Protein AF-A0A4S5JG42-F1 (afdb_monomer_lite)

Radius of gyration: 15.04 Å; chains: 1; bounding box: 34×26×41 Å

Sequence (63 aa):
MLILKRQVGQKLYIGQGVMIEVLGVSGYGKKSQVRIGITAPREVAVNREEIYLRIQEKLSGNQ

Foldseek 3Di:
DDDDDDDAQDWDDDPPFKIKGFPDWDDDDPPIDTDIDIGGDPVDDDDDPVVVVVVVVVVVDPD

pLDDT: mean 90.44, std 9.62, range [51.19, 97.5]

Structure (mmCIF, N/CA/C/O backbone):
data_AF-A0A4S5JG42-F1
#
_entry.id   AF-A0A4S5JG42-F1
#
loop_
_atom_site.group_PDB
_atom_site.id
_atom_site.type_symbol
_atom_site.label_atom_id
_atom_site.label_alt_id
_atom_site.label_comp_id
_atom_site.label_asym_id
_atom_site.label_entity_id
_atom_site.label_seq_id
_atom_site.pdbx_PDB_ins_code
_atom_site.Cartn_x
_atom_site.Cartn_y
_atom_site.Cartn_z
_atom_site.occupancy
_atom_site.B_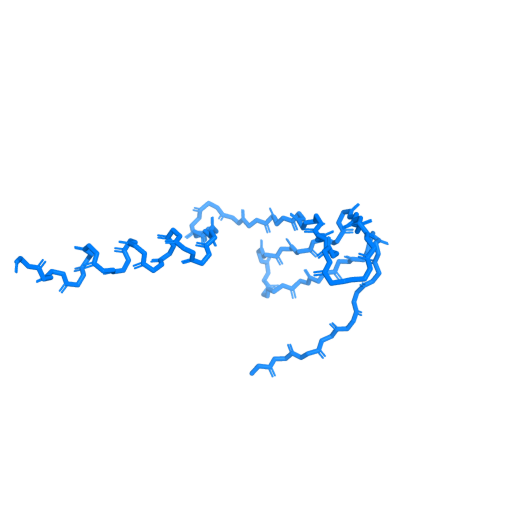iso_or_equiv
_atom_site.auth_seq_id
_atom_site.auth_comp_id
_atom_site.auth_asym_id
_atom_site.auth_atom_id
_atom_site.pdbx_PDB_model_num
ATOM 1 N N . MET A 1 1 ? 5.192 -10.235 10.221 1.00 84.38 1 MET A N 1
ATOM 2 C CA . MET A 1 1 ? 5.571 -9.367 9.082 1.00 84.38 1 MET A CA 1
ATOM 3 C C . MET A 1 1 ? 5.797 -10.246 7.859 1.00 84.38 1 MET A C 1
ATOM 5 O O . MET A 1 1 ? 6.607 -11.157 7.945 1.00 84.38 1 MET A O 1
ATOM 9 N N . LEU A 1 2 ? 5.060 -10.018 6.766 1.00 93.88 2 LEU A N 1
ATOM 10 C CA . LEU A 1 2 ? 5.226 -10.721 5.483 1.00 93.88 2 LEU A CA 1
ATOM 11 C C . LEU A 1 2 ? 5.974 -9.801 4.505 1.00 93.88 2 LEU A C 1
ATOM 13 O O . LEU A 1 2 ? 5.618 -8.631 4.394 1.00 93.88 2 LEU A O 1
ATOM 17 N N . ILE A 1 3 ? 6.998 -10.307 3.811 1.00 94.56 3 ILE A N 1
ATOM 18 C CA . ILE A 1 3 ? 7.883 -9.502 2.951 1.00 94.56 3 ILE A CA 1
ATOM 19 C C . ILE A 1 3 ? 7.767 -9.987 1.508 1.00 94.56 3 ILE A C 1
ATOM 21 O O . ILE A 1 3 ? 8.018 -11.155 1.224 1.00 94.56 3 ILE A O 1
ATOM 25 N N . LEU A 1 4 ? 7.415 -9.087 0.588 1.00 94.75 4 LEU A N 1
ATOM 26 C CA . LEU A 1 4 ? 7.226 -9.385 -0.833 1.00 94.75 4 LEU A CA 1
ATOM 27 C C . LEU A 1 4 ? 7.816 -8.257 -1.688 1.00 94.75 4 LEU A C 1
ATOM 29 O O . LEU A 1 4 ? 7.763 -7.090 -1.308 1.00 94.75 4 LEU A O 1
ATOM 33 N N . LYS A 1 5 ? 8.335 -8.588 -2.876 1.00 93.50 5 LYS A N 1
ATOM 34 C CA . LYS A 1 5 ? 8.726 -7.596 -3.893 1.00 93.50 5 LYS A CA 1
ATOM 35 C C . LYS A 1 5 ? 7.605 -7.460 -4.914 1.00 93.50 5 LYS A C 1
ATOM 37 O O . LYS A 1 5 ? 7.180 -8.471 -5.478 1.00 93.50 5 LYS A O 1
ATOM 42 N N . ARG A 1 6 ? 7.125 -6.238 -5.150 1.00 95.38 6 ARG A N 1
ATOM 43 C CA . ARG A 1 6 ? 6.131 -5.908 -6.183 1.00 95.38 6 ARG A CA 1
ATOM 44 C C . ARG A 1 6 ? 6.744 -4.954 -7.205 1.00 95.38 6 ARG A C 1
ATOM 46 O O . ARG A 1 6 ? 7.440 -4.016 -6.827 1.00 95.38 6 ARG A O 1
ATOM 53 N N . GLN A 1 7 ? 6.506 -5.222 -8.484 1.00 94.38 7 GLN A N 1
ATOM 54 C CA . GLN A 1 7 ? 6.819 -4.299 -9.578 1.00 94.38 7 GLN A CA 1
ATOM 55 C C . GLN A 1 7 ? 5.661 -3.319 -9.802 1.00 94.38 7 GLN A C 1
ATOM 57 O O . GLN A 1 7 ? 4.553 -3.540 -9.314 1.00 94.38 7 GLN A O 1
ATOM 62 N N . VAL A 1 8 ? 5.910 -2.245 -10.553 1.00 96.44 8 VAL A N 1
ATOM 63 C CA . VAL A 1 8 ? 4.863 -1.300 -10.970 1.00 96.44 8 VAL A CA 1
ATOM 64 C C . VAL A 1 8 ? 3.762 -2.045 -11.738 1.00 96.44 8 VAL A C 1
ATOM 66 O O . VAL A 1 8 ? 4.056 -2.892 -12.577 1.00 96.44 8 VAL A O 1
ATOM 69 N N . GLY A 1 9 ? 2.501 -1.766 -11.407 1.00 96.25 9 GLY A N 1
ATOM 70 C CA . GLY A 1 9 ? 1.309 -2.449 -11.918 1.00 96.25 9 GLY A CA 1
ATOM 71 C C . GLY A 1 9 ? 0.956 -3.752 -11.192 1.00 96.25 9 GLY A C 1
ATOM 72 O O . GLY A 1 9 ? -0.113 -4.315 -11.429 1.00 96.25 9 GLY A O 1
ATOM 73 N N . GLN A 1 10 ? 1.810 -4.256 -10.292 1.00 97.38 10 GLN A N 1
ATOM 74 C CA . GLN A 1 10 ? 1.480 -5.451 -9.516 1.00 97.38 10 GLN A CA 1
ATOM 75 C C . GLN A 1 10 ? 0.597 -5.119 -8.315 1.00 97.38 10 GLN A C 1
ATOM 77 O O . GLN A 1 10 ? 0.793 -4.116 -7.621 1.00 97.38 10 GLN A O 1
ATOM 82 N N . LYS A 1 11 ? -0.341 -6.032 -8.050 1.00 96.94 11 LYS A N 1
ATOM 83 C CA . LYS A 1 11 ? -1.330 -5.929 -6.978 1.00 96.94 11 LYS A CA 1
ATOM 84 C C . LYS A 1 11 ? -1.059 -6.939 -5.867 1.00 96.94 11 LYS A C 1
ATOM 86 O O . LYS A 1 11 ? -0.499 -8.015 -6.098 1.00 96.94 11 LYS A O 1
ATOM 91 N N . LEU A 1 12 ? -1.466 -6.575 -4.661 1.00 96.38 12 LEU A N 1
ATOM 92 C CA . LEU A 1 12 ? -1.511 -7.416 -3.473 1.00 96.38 12 LEU A CA 1
ATOM 93 C C . LEU A 1 12 ? -2.907 -7.295 -2.864 1.00 96.38 12 LEU A C 1
ATOM 95 O O . LEU A 1 12 ? -3.429 -6.192 -2.739 1.00 96.38 12 LEU A O 1
ATOM 99 N N . TYR A 1 13 ? -3.486 -8.419 -2.462 1.00 95.88 13 TYR A N 1
ATOM 100 C CA . TYR A 1 13 ? -4.791 -8.461 -1.810 1.00 95.88 13 TYR A CA 1
ATOM 101 C C . TYR A 1 13 ? -4.627 -8.839 -0.338 1.00 95.88 13 TYR A C 1
ATOM 103 O O . TYR A 1 13 ? -3.824 -9.715 -0.007 1.00 95.88 13 TYR A O 1
ATOM 111 N N . ILE A 1 14 ? -5.382 -8.176 0.536 1.00 95.06 14 ILE A N 1
ATOM 112 C CA . ILE A 1 14 ? -5.456 -8.465 1.970 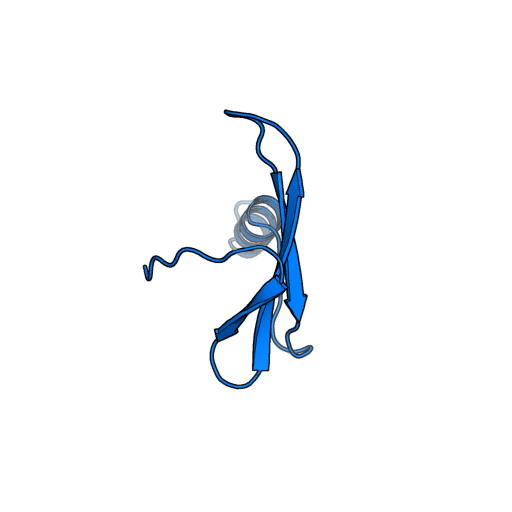1.00 95.06 14 ILE A CA 1
ATOM 113 C C . ILE A 1 14 ? -6.923 -8.748 2.309 1.00 95.06 14 ILE A C 1
ATOM 115 O O . ILE A 1 14 ? -7.792 -7.884 2.170 1.00 95.06 14 ILE A O 1
ATOM 119 N N . GLY A 1 15 ? -7.199 -9.975 2.758 1.00 93.38 15 GLY A N 1
ATOM 120 C CA . GLY A 1 15 ? -8.565 -10.438 3.000 1.00 93.38 15 GLY A CA 1
ATOM 121 C C . GLY A 1 15 ? -9.421 -10.382 1.730 1.00 93.38 15 GLY A C 1
ATOM 122 O O . GLY A 1 15 ? -8.942 -10.694 0.642 1.00 93.38 15 GLY A O 1
ATOM 123 N N . GLN A 1 16 ? -10.686 -9.981 1.877 1.00 89.56 16 GLN A N 1
ATOM 124 C CA . GLN A 1 16 ? -11.649 -9.887 0.768 1.00 89.56 16 GLN A CA 1
ATOM 125 C C . GLN A 1 16 ? -11.972 -8.444 0.345 1.00 89.56 16 GLN A C 1
ATOM 127 O O . GLN A 1 16 ? -12.717 -8.243 -0.608 1.00 89.56 16 GLN A O 1
ATOM 132 N N . GLY A 1 17 ? -11.429 -7.440 1.042 1.00 91.88 17 GLY A N 1
ATOM 133 C CA . GLY A 1 17 ? -11.820 -6.038 0.850 1.00 91.88 17 GLY A CA 1
ATOM 134 C C . GLY A 1 17 ? -10.683 -5.086 0.496 1.00 91.88 17 GLY A C 1
ATOM 135 O O . GLY A 1 17 ? -10.948 -4.007 -0.025 1.00 91.88 17 GLY A O 1
ATOM 136 N N . VAL A 1 18 ? -9.424 -5.446 0.760 1.00 96.50 18 VAL A N 1
ATOM 137 C CA . VAL A 1 18 ? -8.302 -4.516 0.595 1.00 96.50 18 VAL A CA 1
ATOM 138 C C . VAL A 1 18 ? -7.412 -4.948 -0.562 1.00 96.50 18 VAL A C 1
ATOM 140 O O . VAL A 1 18 ? -6.950 -6.087 -0.625 1.00 96.50 18 VAL A O 1
ATOM 143 N N . MET A 1 19 ? -7.140 -4.011 -1.462 1.00 97.00 19 MET A N 1
ATOM 144 C CA . MET A 1 19 ? -6.236 -4.165 -2.594 1.00 97.00 19 MET A CA 1
ATOM 145 C C . MET A 1 19 ? -5.193 -3.050 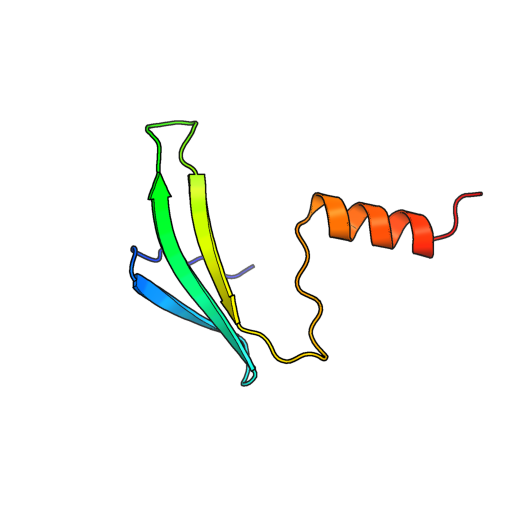-2.561 1.00 97.00 19 MET A C 1
ATOM 147 O O . MET A 1 19 ? -5.523 -1.877 -2.390 1.00 97.00 19 MET A O 1
ATOM 151 N N . ILE A 1 20 ? -3.930 -3.430 -2.712 1.00 96.88 20 ILE A N 1
ATOM 152 C CA . ILE A 1 20 ? -2.783 -2.530 -2.775 1.00 96.88 20 ILE A CA 1
ATOM 153 C C . ILE A 1 20 ? -2.141 -2.680 -4.150 1.00 96.88 20 ILE A C 1
ATOM 155 O O . ILE A 1 20 ? -1.837 -3.794 -4.575 1.00 96.88 20 ILE A O 1
ATOM 159 N N . GLU A 1 21 ? -1.881 -1.567 -4.821 1.00 97.38 21 GLU A N 1
ATOM 160 C CA . GLU A 1 21 ? -1.255 -1.514 -6.139 1.00 97.38 21 GLU A CA 1
ATOM 161 C C . GLU A 1 21 ? -0.027 -0.608 -6.116 1.00 97.38 21 GLU A C 1
ATOM 163 O O . GLU A 1 21 ? -0.064 0.508 -5.595 1.00 97.38 21 GLU A O 1
ATOM 168 N N . VAL A 1 22 ? 1.073 -1.064 -6.713 1.00 97.19 22 VAL A N 1
ATOM 169 C CA . VAL A 1 22 ? 2.237 -0.201 -6.939 1.00 97.19 22 VAL A CA 1
ATOM 170 C C . VAL A 1 22 ? 2.010 0.576 -8.229 1.00 97.19 22 VAL A C 1
ATOM 172 O O . VAL A 1 22 ? 2.162 0.038 -9.320 1.00 97.19 22 VAL A O 1
ATOM 175 N N . LEU A 1 23 ? 1.662 1.852 -8.114 1.00 96.81 23 LEU A N 1
ATOM 176 C CA . LEU A 1 23 ? 1.349 2.709 -9.261 1.00 96.81 23 LEU A CA 1
ATOM 177 C C . LEU A 1 23 ? 2.603 3.249 -9.951 1.00 96.81 23 LEU A C 1
ATOM 179 O O . LEU A 1 23 ? 2.566 3.602 -11.124 1.00 96.81 23 LEU A O 1
ATOM 183 N N . GLY A 1 24 ? 3.715 3.349 -9.228 1.00 95.38 24 GLY A N 1
ATOM 184 C CA . GLY A 1 24 ? 4.956 3.866 -9.783 1.00 95.38 24 GLY A CA 1
ATOM 185 C C . GLY A 1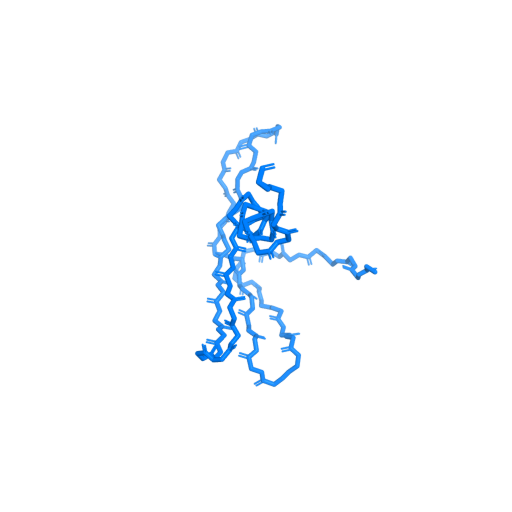 24 ? 6.064 3.945 -8.751 1.00 95.38 24 GLY A C 1
ATOM 186 O O . GLY A 1 24 ? 5.820 3.923 -7.545 1.00 95.38 24 GLY A O 1
ATOM 187 N N . VAL A 1 25 ? 7.288 4.063 -9.242 1.00 93.25 25 VAL A N 1
ATOM 188 C CA . VAL A 1 25 ? 8.463 4.361 -8.429 1.00 93.25 25 VAL A CA 1
ATOM 189 C C . VAL A 1 25 ? 9.142 5.563 -9.065 1.00 93.25 25 VAL A C 1
ATOM 191 O O . VAL A 1 25 ? 9.401 5.560 -10.266 1.00 93.25 25 VAL A O 1
ATOM 194 N N . SER A 1 26 ? 9.395 6.590 -8.265 1.00 91.69 26 SER A N 1
ATOM 195 C CA . SER A 1 26 ? 9.998 7.843 -8.706 1.00 91.69 26 SER A CA 1
ATOM 196 C C . SER A 1 26 ? 11.234 8.152 -7.871 1.00 91.69 26 SER A C 1
ATOM 198 O O . SER A 1 26 ? 11.257 7.903 -6.670 1.00 91.69 26 SER A O 1
ATOM 200 N N . GLY A 1 27 ? 12.249 8.751 -8.491 1.00 88.19 27 GLY A N 1
ATOM 201 C CA . GLY A 1 27 ? 13.512 9.100 -7.833 1.00 88.19 27 GLY A CA 1
ATOM 202 C C . GLY A 1 27 ? 14.622 8.070 -8.054 1.00 88.19 27 GLY A C 1
ATOM 203 O O . GLY A 1 27 ? 14.429 7.050 -8.709 1.00 88.19 27 GLY A O 1
ATOM 204 N N . TYR A 1 28 ? 15.814 8.362 -7.528 1.00 78.25 28 TYR A N 1
ATOM 205 C CA . TYR A 1 28 ? 17.011 7.533 -7.692 1.00 78.25 28 TYR A CA 1
ATOM 206 C C . TYR A 1 28 ? 17.737 7.350 -6.350 1.00 78.25 28 TYR A C 1
ATOM 208 O O . TYR A 1 28 ? 17.813 8.274 -5.532 1.00 78.25 28 TYR A O 1
ATOM 216 N N . GLY A 1 29 ? 18.268 6.149 -6.103 1.00 79.62 29 GLY A N 1
ATOM 217 C CA . GLY A 1 29 ? 19.012 5.818 -4.883 1.00 79.62 29 GLY A CA 1
ATOM 218 C C . GLY A 1 29 ? 18.185 5.954 -3.596 1.00 79.62 29 GLY A C 1
ATOM 219 O O . GLY A 1 29 ? 17.085 5.418 -3.486 1.00 79.62 29 GLY A O 1
ATOM 220 N N . LYS A 1 30 ? 18.713 6.686 -2.605 1.00 74.81 30 LYS A N 1
ATOM 221 C CA . LYS A 1 30 ? 18.110 6.840 -1.262 1.00 74.81 30 LYS A CA 1
ATOM 222 C C . LYS A 1 30 ? 16.814 7.664 -1.224 1.00 74.81 30 LYS A C 1
ATOM 224 O O . LYS A 1 30 ? 16.161 7.695 -0.189 1.00 74.81 30 LYS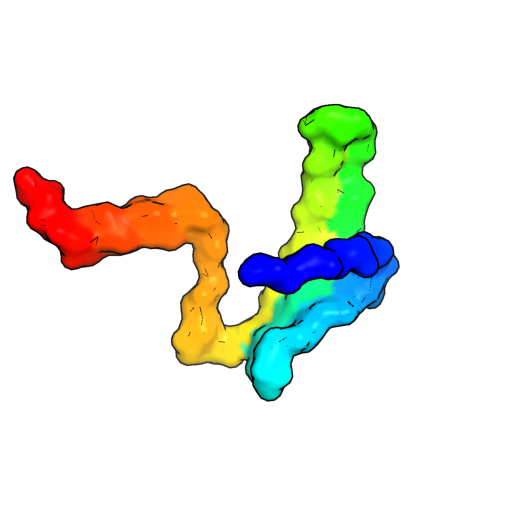 A O 1
ATOM 229 N N . LYS A 1 31 ? 16.449 8.343 -2.317 1.00 81.69 31 LYS A N 1
ATOM 230 C CA . LYS A 1 31 ? 15.225 9.163 -2.420 1.00 81.69 31 LYS A CA 1
ATOM 231 C C . LYS A 1 31 ? 14.156 8.508 -3.299 1.00 81.69 31 LYS A C 1
ATOM 233 O O . LYS A 1 31 ? 13.361 9.206 -3.920 1.00 81.69 31 LYS A O 1
ATOM 238 N N . SER A 1 32 ? 14.169 7.179 -3.393 1.00 89.69 32 SER A N 1
ATOM 239 C CA . SER A 1 32 ? 13.122 6.447 -4.096 1.00 89.69 32 SER A CA 1
ATOM 240 C C . SER A 1 32 ? 11.799 6.599 -3.347 1.00 89.69 32 SER A C 1
ATOM 242 O O . SER A 1 32 ? 11.684 6.230 -2.179 1.00 89.69 32 SER A O 1
ATOM 244 N N . GLN A 1 33 ? 10.813 7.179 -4.017 1.00 91.19 33 GLN A N 1
ATOM 245 C CA . GLN A 1 33 ? 9.443 7.297 -3.551 1.00 91.19 33 GLN A CA 1
ATOM 246 C C . GLN A 1 33 ? 8.585 6.308 -4.325 1.00 91.19 33 GLN A C 1
ATOM 248 O O . GLN A 1 33 ? 8.649 6.231 -5.551 1.00 91.19 33 GLN A O 1
ATOM 253 N N . VAL A 1 34 ? 7.750 5.567 -3.609 1.00 94.31 34 VAL A N 1
ATOM 254 C CA . VAL A 1 34 ? 6.817 4.621 -4.216 1.00 94.31 34 VAL A CA 1
ATOM 255 C C . VAL A 1 34 ? 5.428 5.234 -4.176 1.00 94.31 34 VAL A C 1
ATOM 257 O O . VAL A 1 34 ? 4.947 5.642 -3.119 1.00 94.31 34 VAL A O 1
ATOM 260 N N . ARG A 1 35 ? 4.770 5.296 -5.331 1.00 95.06 35 ARG A N 1
ATOM 261 C CA . ARG A 1 35 ? 3.358 5.653 -5.417 1.00 95.06 35 ARG A CA 1
ATOM 262 C C . ARG A 1 35 ? 2.542 4.382 -5.213 1.00 95.06 35 ARG A C 1
ATOM 264 O O . ARG A 1 35 ? 2.627 3.457 -6.016 1.00 95.06 35 ARG A O 1
ATOM 271 N N . ILE A 1 36 ? 1.760 4.350 -4.141 1.00 96.62 36 ILE A N 1
ATOM 272 C CA . ILE A 1 36 ? 0.941 3.200 -3.755 1.00 96.62 36 ILE A CA 1
ATOM 273 C C . ILE A 1 36 ? -0.530 3.599 -3.872 1.00 96.62 36 ILE A C 1
ATOM 275 O O . ILE A 1 36 ? -0.946 4.608 -3.305 1.00 96.62 36 ILE A O 1
ATOM 279 N N . GLY A 1 37 ? -1.299 2.823 -4.628 1.00 96.94 37 GLY A N 1
ATOM 280 C CA . GLY A 1 37 ? -2.756 2.868 -4.640 1.00 96.94 37 GLY A CA 1
ATOM 281 C C . GLY A 1 37 ? -3.296 1.896 -3.599 1.00 96.94 37 GLY A C 1
ATOM 282 O O . GLY A 1 37 ? -2.818 0.768 -3.509 1.00 96.94 37 GLY A O 1
ATOM 283 N N . ILE A 1 38 ? -4.269 2.330 -2.802 1.00 97.50 38 ILE A N 1
ATOM 284 C CA . ILE A 1 38 ? -4.950 1.477 -1.826 1.00 97.50 38 ILE A CA 1
ATOM 285 C C . ILE A 1 38 ? -6.446 1.603 -2.082 1.00 97.50 38 ILE A C 1
ATOM 287 O O . ILE A 1 38 ? -6.989 2.706 -2.106 1.00 97.50 38 ILE A O 1
ATOM 291 N N . THR A 1 39 ? -7.107 0.471 -2.274 1.00 96.94 39 THR A N 1
ATOM 292 C CA . THR A 1 39 ? -8.562 0.363 -2.330 1.00 96.94 39 THR A CA 1
ATOM 293 C C . THR A 1 39 ? -9.003 -0.477 -1.150 1.00 96.94 39 THR A C 1
ATOM 295 O O . THR A 1 39 ? -8.523 -1.592 -0.971 1.00 96.94 39 THR A O 1
ATOM 298 N N . ALA A 1 40 ? -9.889 0.072 -0.333 1.00 97.00 40 ALA A N 1
ATOM 299 C CA . ALA A 1 40 ? -10.431 -0.580 0.846 1.00 97.00 40 ALA A CA 1
ATOM 300 C C . ALA A 1 40 ? -11.903 -0.168 1.007 1.00 97.00 40 ALA A C 1
ATOM 302 O O . ALA A 1 40 ? -12.285 0.907 0.526 1.00 97.00 40 ALA A O 1
ATOM 303 N N . PRO A 1 41 ? -12.741 -0.997 1.648 1.00 96.12 41 PRO A N 1
ATOM 304 C CA . PRO A 1 41 ? -14.114 -0.631 1.957 1.00 96.12 41 PRO A CA 1
ATOM 305 C C . PRO A 1 41 ? -14.148 0.478 3.021 1.00 96.12 41 PRO A C 1
ATOM 307 O O . PRO A 1 41 ? -13.158 0.729 3.711 1.00 96.12 41 PRO A O 1
ATOM 310 N N . ARG A 1 42 ? -15.290 1.166 3.148 1.00 93.62 42 ARG A N 1
ATOM 311 C CA . ARG A 1 42 ? -15.408 2.384 3.974 1.00 93.62 42 ARG A CA 1
ATOM 312 C C . ARG A 1 42 ? -15.195 2.133 5.465 1.00 93.62 42 ARG A C 1
ATOM 314 O O . ARG A 1 42 ? -14.776 3.051 6.162 1.00 93.62 42 ARG A O 1
ATOM 321 N N . GLU A 1 43 ? -15.476 0.926 5.947 1.00 93.44 43 GLU A N 1
ATOM 322 C CA . GLU A 1 43 ? -15.228 0.557 7.342 1.00 93.44 43 GLU A CA 1
ATOM 323 C C . GLU A 1 43 ? -13.734 0.429 7.687 1.00 93.44 43 GLU A C 1
ATOM 325 O O . GLU A 1 43 ? -13.372 0.488 8.862 1.00 93.44 43 GLU A O 1
ATOM 330 N N . VAL A 1 44 ? -12.854 0.271 6.691 1.00 94.00 44 VAL A N 1
ATOM 331 C CA . VAL A 1 44 ? -11.412 0.122 6.907 1.00 94.00 44 VAL A CA 1
ATOM 332 C C . VAL A 1 44 ? -10.734 1.480 6.758 1.00 94.00 44 VAL A C 1
ATOM 334 O O . VAL A 1 44 ? -10.560 2.000 5.656 1.00 94.00 44 VAL A O 1
ATOM 337 N N . ALA A 1 45 ? -10.303 2.049 7.883 1.00 93.00 45 ALA A N 1
ATOM 338 C CA . ALA A 1 45 ? -9.530 3.284 7.888 1.00 93.00 45 ALA A CA 1
ATOM 339 C C . ALA A 1 45 ? -8.129 3.061 7.290 1.00 93.00 45 ALA A C 1
ATOM 341 O O . ALA A 1 45 ? -7.356 2.234 7.772 1.00 93.00 45 ALA A O 1
ATOM 342 N N . VAL A 1 46 ? -7.781 3.845 6.267 1.00 94.31 46 VAL A N 1
ATOM 343 C CA . VAL A 1 46 ? -6.457 3.840 5.632 1.00 94.31 46 VAL A CA 1
ATOM 344 C C . VAL A 1 46 ? -5.777 5.169 5.930 1.00 94.31 46 VAL A C 1
ATOM 346 O O . VAL A 1 46 ? -6.172 6.208 5.407 1.00 94.31 46 VAL A O 1
ATOM 349 N N . ASN A 1 47 ? -4.747 5.137 6.771 1.00 94.12 47 ASN A N 1
ATOM 350 C CA . ASN A 1 47 ? -4.015 6.323 7.204 1.00 94.12 47 ASN A CA 1
ATOM 351 C C . ASN A 1 47 ? -2.519 6.154 6.947 1.00 94.12 47 ASN A C 1
ATOM 353 O O . ASN A 1 47 ? -1.998 5.040 6.962 1.00 94.12 47 ASN A O 1
ATOM 357 N N . ARG A 1 48 ? -1.820 7.275 6.747 1.00 94.38 48 ARG A N 1
ATOM 358 C CA . ARG A 1 48 ? -0.355 7.292 6.814 1.00 94.38 48 ARG A CA 1
ATOM 359 C C . ARG A 1 48 ? 0.091 7.125 8.265 1.00 94.38 48 ARG A C 1
ATOM 361 O O . ARG A 1 48 ? -0.647 7.511 9.171 1.00 94.38 48 ARG A O 1
ATOM 368 N N . GLU A 1 49 ? 1.275 6.565 8.477 1.00 92.88 49 GLU A N 1
ATOM 369 C CA . GLU A 1 49 ? 1.789 6.237 9.812 1.00 92.88 49 GLU A CA 1
ATOM 370 C C . GLU A 1 49 ? 1.784 7.449 10.751 1.00 92.88 49 GLU A C 1
ATOM 372 O O . GLU A 1 49 ? 1.256 7.365 11.858 1.00 92.88 49 GLU A O 1
ATOM 377 N N . GLU A 1 50 ? 2.262 8.603 10.285 1.00 93.12 50 GLU A N 1
ATOM 378 C CA . GLU A 1 50 ? 2.324 9.829 11.081 1.00 93.12 50 GLU A CA 1
ATOM 379 C C . GLU A 1 50 ? 0.938 10.317 11.526 1.00 93.12 50 GLU A C 1
ATOM 381 O O . GLU A 1 50 ? 0.773 10.867 12.615 1.00 93.12 50 GLU A O 1
ATOM 386 N N . ILE A 1 51 ? -0.084 10.083 10.700 1.00 93.38 51 ILE A N 1
ATOM 387 C CA . ILE A 1 51 ? -1.468 10.434 11.020 1.00 93.38 51 ILE A CA 1
ATOM 388 C C . ILE A 1 51 ? -2.067 9.399 11.969 1.00 93.38 51 ILE A C 1
ATOM 390 O O . ILE A 1 51 ? -2.745 9.771 12.925 1.00 93.38 51 ILE A O 1
ATOM 394 N N . TYR A 1 52 ? -1.793 8.114 11.739 1.00 93.00 52 TYR A N 1
ATOM 395 C CA . TYR A 1 52 ? -2.250 7.025 12.597 1.00 93.00 52 TYR A CA 1
ATOM 396 C C . TYR A 1 52 ? -1.723 7.171 14.029 1.00 93.00 52 TYR A C 1
ATOM 398 O O . TYR A 1 52 ? -2.516 7.143 14.970 1.00 93.00 52 TYR A O 1
ATOM 406 N N . LEU A 1 53 ? -0.414 7.393 14.186 1.00 92.25 53 LEU A N 1
ATOM 407 C CA . LEU A 1 53 ? 0.223 7.602 15.488 1.00 92.25 53 LEU A CA 1
ATOM 408 C C . LEU A 1 53 ? -0.372 8.817 16.201 1.00 92.25 53 LEU A C 1
ATOM 410 O O . LEU A 1 53 ? -0.783 8.711 17.351 1.00 92.25 53 LEU A O 1
ATOM 414 N N . ARG A 1 54 ? -0.546 9.938 15.490 1.00 92.31 54 ARG A N 1
ATOM 415 C CA . ARG A 1 54 ? -1.155 11.143 16.067 1.00 92.31 54 ARG A CA 1
ATOM 416 C C . ARG A 1 54 ? -2.606 10.933 16.515 1.00 92.31 54 ARG A C 1
ATOM 418 O O . ARG A 1 54 ? -3.040 11.532 17.498 1.00 92.31 54 ARG A O 1
ATOM 425 N N . ILE A 1 55 ? -3.387 10.146 15.775 1.00 89.69 55 ILE A N 1
ATOM 426 C CA . ILE A 1 55 ? -4.765 9.803 16.157 1.0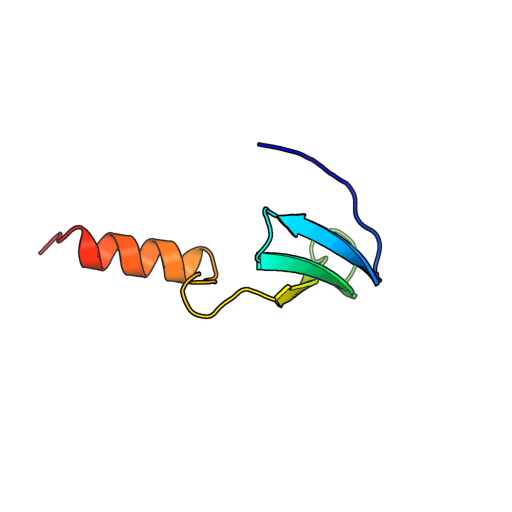0 89.69 55 ILE A CA 1
ATOM 427 C C . ILE A 1 55 ? -4.754 8.926 17.414 1.00 89.69 55 ILE A C 1
ATOM 429 O O . ILE A 1 55 ? -5.525 9.191 18.334 1.00 89.69 55 ILE A O 1
ATOM 433 N N . GLN A 1 56 ? -3.860 7.936 17.474 1.00 87.44 56 GLN A N 1
ATOM 434 C CA . GLN A 1 56 ? -3.674 7.071 18.641 1.00 87.44 56 GLN A CA 1
ATOM 435 C C . GLN A 1 56 ? -3.285 7.871 19.888 1.00 87.44 56 GLN A C 1
ATOM 437 O O . GLN A 1 56 ? -3.963 7.743 20.898 1.00 87.44 56 GLN A O 1
ATOM 442 N N . GLU A 1 57 ? -2.292 8.763 19.802 1.00 87.44 57 GLU A N 1
ATOM 443 C CA . GLU A 1 57 ? -1.856 9.604 20.931 1.00 87.44 57 GLU A CA 1
ATOM 444 C C . GLU A 1 57 ? -2.989 10.474 21.493 1.00 87.44 57 GLU A C 1
ATOM 446 O O . GLU A 1 57 ? -3.142 10.616 22.707 1.00 87.44 57 GLU A O 1
ATOM 451 N N . LYS A 1 58 ? -3.824 11.034 20.607 1.00 82.00 58 LYS A N 1
ATOM 452 C CA . LYS A 1 58 ? -5.006 11.811 21.009 1.00 82.00 58 LYS A CA 1
ATOM 453 C C . LYS A 1 58 ? -6.075 10.950 21.677 1.00 82.00 58 LYS A C 1
ATOM 455 O O . LYS A 1 58 ? -6.727 11.416 22.605 1.00 82.00 58 LYS A O 1
ATOM 460 N N . LEU A 1 59 ? -6.282 9.728 21.190 1.00 79.44 59 LEU A N 1
ATOM 461 C CA . LEU A 1 59 ? -7.251 8.783 21.750 1.00 79.44 59 LEU A CA 1
ATOM 462 C C . LEU A 1 59 ? -6.778 8.198 23.087 1.00 79.44 59 LEU A C 1
ATOM 464 O O . LEU A 1 59 ? -7.610 7.914 23.943 1.00 79.44 59 LEU A O 1
ATOM 468 N N . SER A 1 60 ? -5.464 8.046 23.282 1.00 75.31 60 SER A N 1
ATOM 469 C CA . SER A 1 60 ? -4.871 7.509 24.510 1.00 75.31 60 SER A CA 1
ATOM 470 C C . SER A 1 60 ? -4.772 8.519 25.658 1.00 75.31 60 SER A C 1
ATOM 472 O O . SER A 1 60 ? -4.375 8.135 26.751 1.00 75.31 60 SER A O 1
ATOM 474 N N . GLY A 1 61 ? -5.163 9.782 25.453 1.00 61.88 61 GLY A N 1
ATOM 475 C CA . GLY A 1 61 ? -5.482 10.695 26.552 1.00 61.88 61 GLY A CA 1
ATOM 476 C C . GLY A 1 61 ? -4.326 11.049 27.491 1.00 61.88 61 GLY A C 1
ATOM 477 O O . GLY A 1 61 ? -4.515 11.012 28.702 1.00 61.88 61 GLY A O 1
ATOM 478 N N . ASN A 1 62 ? -3.169 11.463 26.968 1.00 53.56 62 ASN A N 1
ATOM 479 C CA . ASN A 1 62 ? -2.280 12.309 27.770 1.00 53.56 62 ASN A CA 1
ATOM 480 C C . ASN A 1 62 ? -2.786 13.754 27.684 1.00 53.56 62 ASN A C 1
ATOM 482 O O . ASN A 1 62 ? -2.535 14.452 26.698 1.00 53.56 62 ASN A O 1
ATOM 486 N N . GLN A 1 63 ? -3.570 14.135 28.697 1.00 51.19 63 GLN A N 1
ATOM 487 C CA . GLN A 1 63 ? -3.790 15.531 29.083 1.00 51.19 63 GLN A CA 1
ATOM 488 C C . GLN A 1 63 ? -2.489 16.155 29.588 1.00 51.19 63 GLN A C 1
ATOM 490 O O . GLN A 1 63 ? -1.701 15.425 30.231 1.00 51.19 63 GLN A O 1
#

Secondary structure (DSSP, 8-state):
-------TT-EEEETTTEEEEEEEEESSGGG-EEEEEEE--TTS----HHHHHHHHHHHTT--